Protein AF-A0A955CD86-F1 (afdb_monomer_lite)

pLDDT: mean 89.72, std 8.94, range [63.34, 98.19]

Secondary structure (DSSP, 8-state):
--SB-TTT--B-PPPTTTTHHHHHHHHHHHHHHHHHHHHHHHHTT-S-HHHHHHHHHHHHHHHHHHHTTT-

Structure (mmCIF, N/CA/C/O backbone):
data_AF-A0A955CD86-F1
#
_entry.id   AF-A0A955CD86-F1
#
loop_
_atom_site.group_PDB
_atom_site.id
_atom_site.type_symbol
_atom_site.label_atom_id
_atom_site.label_alt_id
_atom_site.label_comp_id
_atom_site.label_asym_id
_atom_site.label_entity_id
_atom_site.label_seq_id
_atom_site.pdbx_PDB_ins_code
_atom_site.Cartn_x
_atom_site.Cartn_y
_atom_site.Cartn_z
_atom_site.occupancy
_atom_site.B_iso_or_equiv
_atom_site.auth_seq_id
_atom_site.auth_comp_id
_atom_site.auth_asym_id
_atom_site.auth_atom_id
_atom_site.pdbx_PDB_model_num
ATOM 1 N N . MET A 1 1 ? -19.373 -13.188 17.827 1.00 63.34 1 MET A N 1
ATOM 2 C CA . MET A 1 1 ? -19.343 -11.998 18.706 1.00 63.34 1 MET A CA 1
ATOM 3 C C . MET A 1 1 ? -20.594 -12.023 19.554 1.00 63.34 1 MET A C 1
ATOM 5 O O . MET A 1 1 ? -21.676 -12.034 18.984 1.00 63.34 1 MET A O 1
ATOM 9 N N . HIS A 1 2 ? -20.454 -12.100 20.875 1.00 74.25 2 HIS A N 1
ATOM 10 C CA . HIS A 1 2 ? -21.593 -11.921 21.774 1.00 74.25 2 HIS A CA 1
ATOM 11 C C . HIS A 1 2 ? -21.910 -10.424 21.844 1.00 74.25 2 HIS A C 1
ATOM 13 O O . HIS A 1 2 ? -20.984 -9.615 21.836 1.00 74.25 2 HIS A O 1
ATOM 19 N N . ARG A 1 3 ? -23.194 -10.053 21.846 1.00 78.69 3 ARG A N 1
ATOM 20 C CA . ARG A 1 3 ? -23.623 -8.648 21.989 1.00 78.69 3 ARG A CA 1
ATOM 21 C C . ARG A 1 3 ? -23.440 -8.130 23.411 1.00 78.69 3 ARG A C 1
ATOM 23 O O . ARG A 1 3 ? -23.239 -6.939 23.606 1.00 78.69 3 ARG A O 1
ATOM 30 N N . GLU A 1 4 ? -23.468 -9.034 24.378 1.00 85.12 4 GLU A N 1
ATOM 31 C CA . GLU A 1 4 ? -23.453 -8.736 25.801 1.00 85.12 4 GLU A CA 1
ATOM 32 C C . GLU A 1 4 ? -22.622 -9.769 26.564 1.00 85.12 4 GLU A C 1
ATOM 34 O O . GLU A 1 4 ? -22.446 -10.907 26.117 1.00 85.12 4 GLU A O 1
ATOM 39 N N . CYS A 1 5 ? -22.069 -9.364 27.703 1.00 83.56 5 CYS A N 1
ATOM 40 C CA . CYS A 1 5 ? -21.315 -10.260 28.568 1.00 83.56 5 CYS A CA 1
ATOM 41 C C . CYS A 1 5 ? -22.265 -11.231 29.299 1.00 83.56 5 CYS A C 1
ATOM 43 O O . CYS A 1 5 ? -23.129 -10.765 30.040 1.00 83.56 5 CYS A O 1
ATOM 45 N N . PRO A 1 6 ? -22.084 -12.561 29.200 1.00 87.25 6 PRO A N 1
ATOM 46 C CA . PRO A 1 6 ? -22.991 -13.534 29.820 1.00 87.25 6 PRO A CA 1
ATOM 47 C C . PRO A 1 6 ? -22.959 -13.536 31.359 1.00 87.25 6 PRO A C 1
ATOM 49 O O . PRO A 1 6 ? -23.869 -14.064 31.983 1.00 87.25 6 PRO A O 1
ATOM 52 N N . HIS A 1 7 ? -21.933 -12.944 31.982 1.00 88.88 7 HIS A N 1
ATOM 53 C CA . HIS A 1 7 ? -21.809 -12.863 33.443 1.00 88.88 7 HIS A CA 1
ATOM 54 C C . HIS A 1 7 ? -22.408 -11.574 34.035 1.00 88.88 7 HIS A C 1
ATOM 56 O O . HIS A 1 7 ? -22.752 -11.537 35.213 1.00 88.88 7 HIS A O 1
ATOM 62 N N . CYS A 1 8 ? -22.492 -10.485 33.262 1.00 90.81 8 CYS A N 1
ATOM 63 C CA . CYS A 1 8 ? -22.908 -9.177 33.790 1.00 90.81 8 CYS A CA 1
ATOM 64 C C . CYS A 1 8 ? -23.863 -8.375 32.892 1.00 90.81 8 CYS A C 1
ATOM 66 O O . CYS A 1 8 ? -24.223 -7.260 33.254 1.00 90.81 8 CYS A O 1
ATOM 68 N N . GLY A 1 9 ? -24.251 -8.892 31.723 1.00 86.69 9 GLY A N 1
ATOM 69 C CA . GLY A 1 9 ? -25.197 -8.254 30.798 1.00 86.69 9 GLY A CA 1
ATOM 70 C C . GLY A 1 9 ? -24.686 -6.981 30.114 1.00 86.69 9 GLY A C 1
ATOM 71 O O . GLY A 1 9 ? -25.448 -6.294 29.442 1.00 86.69 9 GLY A O 1
ATOM 72 N N . ARG A 1 10 ? -23.405 -6.617 30.276 1.00 82.81 10 ARG A N 1
ATOM 73 C CA . ARG A 1 10 ? -22.867 -5.386 29.678 1.00 82.81 10 ARG A CA 1
ATOM 74 C C . ARG A 1 10 ? -22.755 -5.529 28.160 1.00 82.81 10 ARG A C 1
ATOM 76 O O . ARG A 1 10 ? -22.082 -6.441 27.684 1.00 82.81 10 ARG A O 1
ATOM 83 N N . LEU A 1 11 ? -23.370 -4.596 27.430 1.00 81.94 11 LEU A N 1
ATOM 84 C CA . LEU A 1 11 ? -23.288 -4.488 25.974 1.00 81.94 11 LEU A CA 1
ATOM 85 C C . LEU A 1 11 ? -21.852 -4.179 25.532 1.00 81.94 11 LEU A C 1
ATOM 87 O O . LEU A 1 11 ? -21.207 -3.272 26.063 1.00 81.94 11 LEU A O 1
ATOM 91 N N . PHE A 1 12 ? -21.355 -4.925 24.548 1.00 76.94 12 PHE A N 1
ATOM 92 C CA . PHE A 1 12 ? -20.075 -4.646 23.904 1.00 76.94 12 PHE A CA 1
ATOM 93 C C . PHE A 1 12 ? -20.270 -3.566 22.842 1.00 76.94 12 PHE A C 1
ATOM 95 O O . PHE A 1 12 ? -20.407 -3.866 21.656 1.00 76.94 12 PHE A O 1
ATOM 102 N N . ASP A 1 13 ? -20.312 -2.310 23.278 1.00 72.69 13 ASP A N 1
ATOM 103 C CA . ASP A 1 13 ? -20.401 -1.178 22.365 1.00 72.69 13 ASP A CA 1
ATOM 104 C C . ASP A 1 13 ? -19.002 -0.750 21.906 1.00 72.69 13 ASP A C 1
ATOM 106 O O . ASP A 1 13 ? -18.079 -0.607 22.716 1.00 72.69 13 ASP A O 1
ATOM 110 N N . ARG A 1 14 ? -18.817 -0.573 20.596 1.00 71.06 14 ARG A N 1
ATOM 111 C CA . ARG A 1 14 ? -17.565 -0.022 20.070 1.00 71.06 14 ARG A CA 1
ATOM 112 C C . ARG A 1 14 ? -17.716 1.484 20.048 1.00 71.06 14 ARG A C 1
ATOM 114 O O . ARG A 1 14 ? -18.534 2.003 19.296 1.00 71.06 14 ARG A O 1
ATOM 121 N N . ALA A 1 15 ? -16.895 2.176 20.832 1.00 74.31 15 ALA A N 1
ATOM 122 C CA . ALA A 1 15 ? -16.849 3.629 20.790 1.00 74.31 15 ALA A CA 1
ATOM 123 C C . ALA A 1 15 ? -16.646 4.115 19.340 1.00 74.31 15 ALA A C 1
ATOM 125 O O . ALA A 1 15 ? -15.923 3.464 18.567 1.00 74.31 15 ALA A O 1
ATOM 126 N N . PRO A 1 16 ? -17.258 5.247 18.952 1.00 70.25 16 PRO A N 1
ATOM 127 C CA . PRO A 1 16 ? -17.002 5.840 17.651 1.00 70.25 16 PRO A CA 1
ATOM 128 C C . PRO A 1 16 ? -15.494 6.026 17.489 1.00 70.25 16 PRO A C 1
ATOM 130 O O . PRO A 1 16 ? -14.824 6.602 18.343 1.00 70.25 16 PRO A O 1
ATOM 133 N N . GLY A 1 17 ? -14.951 5.467 16.413 1.00 70.56 17 GLY A N 1
ATOM 134 C CA . GLY A 1 17 ? -13.525 5.549 16.141 1.00 70.56 17 GLY A CA 1
ATOM 135 C C . GLY A 1 17 ? -12.635 4.469 16.745 1.00 70.56 17 GLY A C 1
ATOM 136 O O . GLY A 1 17 ? -11.423 4.542 16.569 1.00 70.56 17 GLY A O 1
ATOM 137 N N . TYR A 1 18 ? -13.203 3.433 17.365 1.00 77.56 18 TYR A N 1
ATOM 138 C CA . TYR A 1 18 ? -12.447 2.301 17.919 1.00 77.56 18 TYR A CA 1
ATOM 139 C C . TYR A 1 18 ? -11.439 1.670 16.932 1.00 77.56 18 TYR A C 1
ATOM 141 O O . TYR A 1 18 ? -10.402 1.173 17.351 1.00 77.56 18 TYR A O 1
ATOM 149 N N . LEU A 1 19 ? -11.719 1.721 15.623 1.00 78.69 19 LEU A N 1
ATOM 150 C CA . LEU A 1 19 ? -10.837 1.217 14.557 1.00 78.69 19 LEU A CA 1
ATOM 151 C C . LEU A 1 19 ? -10.179 2.320 13.712 1.00 78.69 19 LEU A C 1
ATOM 153 O O . LEU A 1 19 ? -9.512 2.011 12.731 1.00 78.69 19 LEU A O 1
ATOM 157 N N . LEU A 1 20 ? -10.365 3.604 14.038 1.00 81.38 20 LEU A N 1
ATOM 158 C CA . LEU A 1 20 ? -9.774 4.682 13.233 1.00 81.38 20 LEU A CA 1
ATOM 159 C C . LEU A 1 20 ? -8.248 4.573 13.239 1.00 81.38 20 LEU A C 1
ATOM 161 O O . LEU A 1 20 ? -7.638 4.633 12.179 1.00 81.38 20 LEU A O 1
ATOM 165 N N . GLY A 1 21 ? -7.643 4.344 14.408 1.00 85.44 21 GLY A N 1
ATOM 166 C CA . GLY A 1 21 ? -6.189 4.223 14.533 1.00 85.44 21 GLY A CA 1
ATOM 167 C C . GLY A 1 21 ? -5.603 3.135 13.631 1.00 85.44 21 GLY A C 1
ATOM 168 O O . GLY A 1 21 ? -4.698 3.413 12.846 1.00 85.44 21 GLY A O 1
ATOM 169 N N . SER A 1 22 ? -6.164 1.924 13.679 1.00 87.56 22 SER A N 1
ATOM 170 C CA . SER A 1 22 ? -5.674 0.792 12.887 1.00 87.56 22 SER A CA 1
ATOM 171 C C . SER A 1 22 ? -5.849 1.013 11.384 1.00 87.56 22 SER A C 1
ATOM 173 O O . SER A 1 22 ? -4.935 0.732 10.608 1.00 87.56 22 SER A O 1
ATOM 175 N N . ILE A 1 23 ? -6.969 1.608 10.963 1.00 90.50 23 ILE A N 1
ATOM 176 C CA . ILE A 1 23 ? -7.209 1.958 9.556 1.00 90.50 23 ILE A CA 1
ATOM 177 C C . ILE A 1 23 ? -6.210 3.018 9.072 1.00 90.50 23 ILE A C 1
ATOM 179 O O . ILE A 1 23 ? -5.623 2.850 8.004 1.00 90.50 23 ILE A O 1
ATOM 183 N N . TYR A 1 24 ? -5.977 4.085 9.846 1.00 91.94 24 TYR A N 1
ATOM 184 C CA . TYR A 1 24 ? -5.045 5.151 9.460 1.00 91.94 24 TYR A CA 1
ATOM 185 C C . TYR A 1 24 ? -3.601 4.657 9.366 1.00 91.94 24 TYR A C 1
ATOM 187 O O . TYR A 1 24 ? -2.907 5.014 8.415 1.00 91.94 24 TYR A O 1
ATOM 195 N N . ILE A 1 25 ? -3.153 3.822 10.309 1.00 93.25 25 ILE A N 1
ATOM 196 C CA . ILE A 1 25 ? -1.806 3.239 10.260 1.00 93.25 25 ILE A CA 1
ATOM 197 C C . ILE A 1 25 ? -1.683 2.312 9.049 1.00 93.25 25 ILE A C 1
ATOM 199 O O . ILE A 1 25 ? -0.722 2.426 8.291 1.0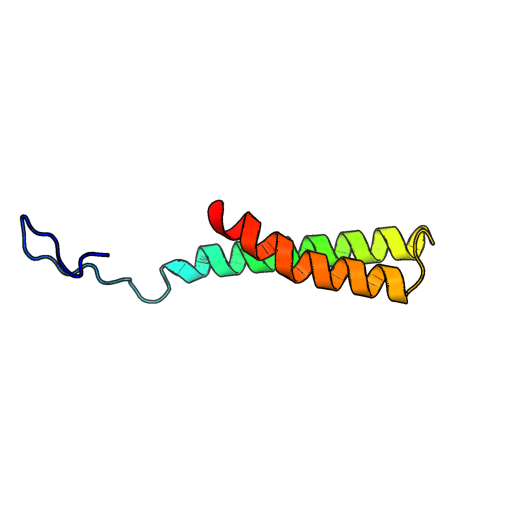0 93.25 25 ILE A O 1
ATOM 203 N N . ASN A 1 26 ? -2.663 1.436 8.823 1.00 94.69 26 ASN A N 1
ATOM 204 C CA . ASN A 1 26 ? -2.646 0.515 7.691 1.00 94.69 26 ASN A CA 1
ATOM 205 C C . ASN A 1 26 ? -2.600 1.262 6.349 1.00 94.69 26 ASN A C 1
ATOM 207 O O . ASN A 1 26 ? -1.722 1.001 5.523 1.00 94.69 26 ASN A O 1
ATOM 211 N N . TYR A 1 27 ? -3.473 2.254 6.172 1.00 94.38 27 TYR A N 1
ATOM 212 C CA . TYR A 1 27 ? -3.489 3.098 4.981 1.00 94.38 27 TYR A CA 1
ATOM 213 C C . TYR A 1 27 ? -2.180 3.879 4.812 1.00 94.38 27 TYR A C 1
ATOM 215 O O . TYR A 1 27 ? -1.589 3.861 3.734 1.00 94.38 27 TYR A O 1
ATOM 223 N N . GLY A 1 28 ? -1.699 4.524 5.879 1.00 96.19 28 GLY A N 1
ATOM 224 C CA . GLY A 1 28 ? -0.485 5.338 5.8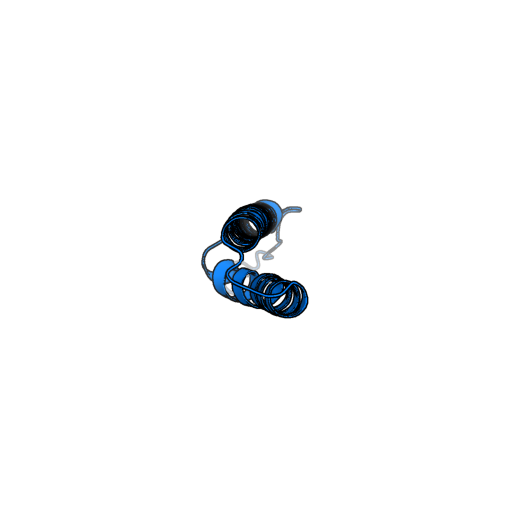52 1.00 96.19 28 GLY A CA 1
ATOM 225 C C . GLY A 1 28 ? 0.757 4.529 5.480 1.00 96.19 28 GLY A C 1
ATOM 226 O O . GLY A 1 28 ? 1.510 4.936 4.597 1.00 96.19 28 GLY A O 1
ATOM 227 N N . VAL A 1 29 ? 0.940 3.355 6.092 1.00 96.62 29 VAL A N 1
ATOM 228 C CA . VAL A 1 29 ? 2.054 2.449 5.773 1.00 96.62 29 VAL A CA 1
ATOM 229 C C . VAL A 1 29 ? 1.944 1.944 4.335 1.00 96.62 29 VAL A C 1
ATOM 231 O O . VAL A 1 29 ? 2.935 1.961 3.607 1.00 96.62 29 VAL A O 1
ATOM 234 N N . THR A 1 30 ? 0.748 1.551 3.892 1.00 97.06 30 THR A N 1
ATOM 235 C CA . THR A 1 30 ? 0.534 1.071 2.516 1.00 97.06 30 THR A CA 1
ATOM 236 C C . THR A 1 30 ? 0.874 2.149 1.491 1.00 97.06 30 THR A C 1
ATOM 238 O O . THR A 1 30 ? 1.629 1.888 0.557 1.00 97.06 30 THR A O 1
ATOM 241 N N . ALA A 1 31 ? 0.366 3.369 1.680 1.00 97.62 31 ALA A N 1
ATOM 242 C CA . ALA A 1 31 ? 0.622 4.488 0.779 1.00 97.62 31 ALA A CA 1
ATOM 243 C C . ALA A 1 31 ? 2.115 4.842 0.727 1.00 97.62 31 ALA A C 1
ATOM 245 O O . ALA A 1 31 ? 2.667 5.021 -0.359 1.00 97.62 31 ALA A O 1
ATOM 246 N N . LEU A 1 32 ? 2.785 4.881 1.885 1.00 98.19 32 LEU A N 1
ATOM 247 C CA . LEU A 1 32 ? 4.221 5.142 1.966 1.00 98.19 32 LEU A CA 1
ATOM 248 C C . LEU A 1 32 ? 5.028 4.091 1.190 1.00 98.19 32 LEU A C 1
ATOM 250 O O . LEU A 1 32 ? 5.897 4.446 0.396 1.00 98.19 32 LEU A O 1
ATOM 254 N N . LEU A 1 33 ? 4.718 2.805 1.382 1.00 97.81 33 LEU A N 1
ATOM 255 C CA . LEU A 1 33 ? 5.397 1.713 0.684 1.00 97.81 33 LEU A CA 1
ATOM 256 C C . LEU A 1 33 ? 5.157 1.762 -0.828 1.00 97.81 33 LEU A C 1
ATOM 258 O O . LEU A 1 33 ? 6.109 1.601 -1.587 1.00 97.81 33 LEU A O 1
ATOM 262 N N . VAL A 1 34 ? 3.929 2.040 -1.277 1.00 98.00 34 VAL A N 1
ATOM 263 C CA . VAL A 1 34 ? 3.612 2.190 -2.709 1.00 98.00 34 VAL A CA 1
ATOM 264 C C . VAL A 1 34 ? 4.437 3.308 -3.344 1.00 98.00 34 VAL A C 1
ATOM 266 O O . VAL A 1 34 ? 5.010 3.104 -4.412 1.00 98.00 34 VAL A O 1
ATOM 269 N N . VAL A 1 35 ? 4.539 4.466 -2.683 1.00 98.06 35 VAL A N 1
ATOM 270 C CA . VAL A 1 35 ? 5.338 5.601 -3.171 1.00 98.06 35 VAL A CA 1
ATOM 271 C C . VAL A 1 35 ? 6.814 5.222 -3.278 1.00 98.06 35 VAL A C 1
ATOM 273 O O . VAL A 1 35 ? 7.428 5.459 -4.319 1.00 98.06 35 VAL A O 1
ATOM 276 N N . ILE A 1 36 ? 7.375 4.599 -2.236 1.00 98.12 36 ILE A N 1
ATOM 277 C CA . ILE A 1 36 ? 8.777 4.158 -2.230 1.00 98.12 36 ILE A CA 1
ATOM 278 C C . ILE A 1 36 ? 9.027 3.175 -3.378 1.00 98.12 36 ILE A C 1
ATOM 280 O O . ILE A 1 36 ? 9.912 3.410 -4.197 1.00 98.12 36 ILE A O 1
ATOM 284 N N . VAL A 1 37 ? 8.219 2.116 -3.486 1.00 96.94 37 VAL A N 1
ATOM 285 C CA . VAL A 1 37 ? 8.380 1.081 -4.519 1.00 96.94 37 VAL A CA 1
ATOM 286 C C . VAL A 1 37 ? 8.231 1.669 -5.921 1.00 96.94 37 VAL A C 1
ATOM 288 O O . VAL A 1 37 ? 9.043 1.356 -6.790 1.00 96.94 37 VAL A O 1
ATOM 291 N N . TYR A 1 38 ? 7.248 2.547 -6.145 1.00 96.94 38 TYR A N 1
ATOM 292 C CA . TYR A 1 38 ? 7.059 3.205 -7.437 1.00 96.94 38 TYR A CA 1
ATOM 293 C C . TYR A 1 38 ? 8.315 3.965 -7.864 1.00 96.94 38 TYR A C 1
ATOM 295 O O . TYR A 1 38 ? 8.846 3.698 -8.940 1.00 96.94 38 TYR A O 1
ATOM 303 N N . PHE A 1 39 ? 8.816 4.877 -7.024 1.00 97.00 39 PHE A N 1
ATOM 304 C CA . PHE A 1 39 ? 9.983 5.683 -7.380 1.00 97.00 39 PHE A CA 1
ATOM 305 C C . PHE A 1 39 ? 11.242 4.828 -7.531 1.00 97.00 39 PHE A C 1
ATOM 307 O O . PHE A 1 39 ? 11.987 5.026 -8.488 1.00 97.00 39 PHE A O 1
ATOM 314 N N . THR A 1 40 ? 11.462 3.845 -6.653 1.00 96.94 40 THR A N 1
ATOM 315 C CA . THR A 1 40 ? 12.604 2.928 -6.775 1.00 96.94 40 THR A CA 1
ATOM 316 C C . THR A 1 40 ? 12.572 2.165 -8.099 1.00 96.94 40 THR A C 1
ATOM 318 O O . THR A 1 40 ? 13.567 2.167 -8.820 1.00 96.94 40 THR A O 1
ATOM 321 N N . CYS A 1 41 ? 11.441 1.554 -8.461 1.00 95.44 41 CYS A N 1
ATOM 322 C CA . CYS A 1 41 ? 11.330 0.797 -9.709 1.00 95.44 41 CYS A CA 1
ATOM 323 C C . CYS A 1 41 ? 11.354 1.691 -10.954 1.00 95.44 41 CYS A C 1
ATOM 325 O O . CYS A 1 41 ? 11.896 1.277 -11.976 1.00 95.44 41 CYS A O 1
ATOM 327 N N . TYR A 1 42 ? 10.789 2.898 -10.867 1.00 93.94 42 TYR A N 1
ATOM 328 C CA . TYR A 1 42 ? 10.772 3.863 -11.962 1.00 93.94 42 TYR A CA 1
ATOM 329 C C . TYR A 1 42 ? 12.183 4.362 -12.294 1.00 93.94 42 TYR A C 1
ATOM 331 O O . TYR A 1 42 ? 12.594 4.292 -13.446 1.00 93.94 42 TYR A O 1
ATOM 339 N N . PHE A 1 43 ? 12.954 4.808 -11.294 1.00 95.56 43 PHE A N 1
ATOM 340 C CA . PHE A 1 43 ? 14.318 5.303 -11.521 1.00 95.56 43 PHE A CA 1
ATOM 341 C C . PHE A 1 43 ? 15.315 4.202 -11.880 1.00 95.56 43 PHE A C 1
ATOM 343 O O . PHE A 1 43 ?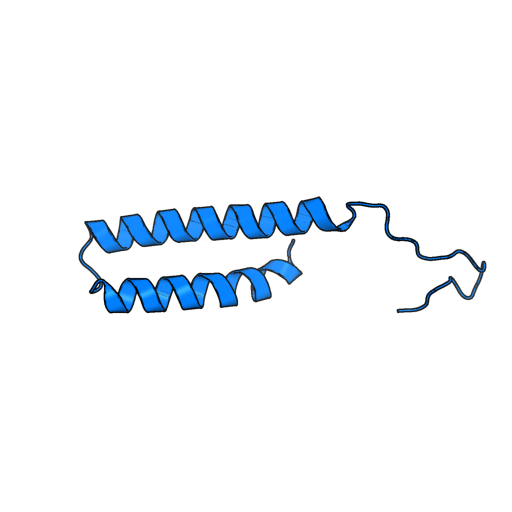 16.306 4.475 -12.548 1.00 95.56 43 PHE A O 1
ATOM 350 N N . ALA A 1 44 ? 15.074 2.973 -11.427 1.00 94.88 44 ALA A N 1
ATOM 351 C CA . ALA A 1 44 ? 15.936 1.846 -11.748 1.00 94.88 44 ALA A CA 1
ATOM 352 C C . ALA A 1 44 ? 15.620 1.204 -13.114 1.00 94.88 44 ALA A C 1
ATOM 354 O O . ALA A 1 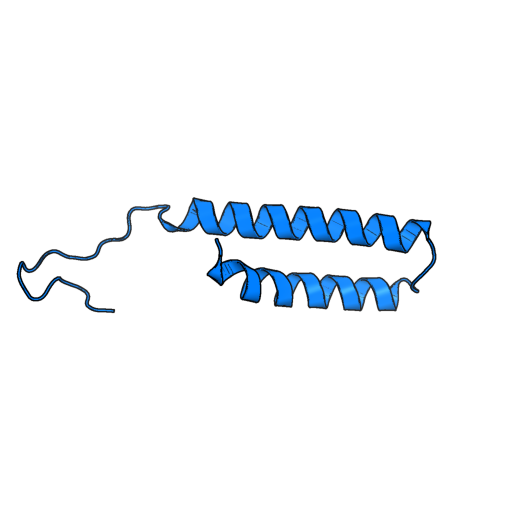44 ? 16.329 0.284 -13.516 1.00 94.88 44 ALA A O 1
ATOM 355 N N . GLU A 1 45 ? 14.552 1.645 -13.794 1.00 92.94 45 GLU A N 1
ATOM 356 C CA . GLU A 1 45 ? 14.047 1.079 -15.058 1.00 92.94 45 GLU A CA 1
ATOM 357 C C . GLU A 1 45 ? 13.870 -0.456 -15.021 1.00 92.94 45 GLU A C 1
ATOM 359 O O . GLU A 1 45 ? 13.967 -1.148 -16.032 1.00 92.94 45 GLU A O 1
ATOM 364 N N . TRP A 1 46 ? 13.595 -1.017 -13.836 1.00 90.12 46 TRP A N 1
ATOM 365 C CA . TRP A 1 46 ? 13.518 -2.470 -13.633 1.00 90.12 46 TRP A CA 1
ATOM 366 C C . TRP A 1 46 ? 12.279 -3.110 -14.255 1.00 90.12 46 TRP A C 1
ATOM 368 O O . TRP A 1 46 ? 12.292 -4.296 -14.582 1.00 90.12 46 TRP A O 1
ATOM 378 N N . LEU A 1 47 ? 11.190 -2.351 -14.366 1.00 92.31 47 LEU A N 1
ATOM 379 C CA . LEU A 1 47 ? 9.894 -2.841 -14.817 1.00 92.31 47 LEU A CA 1
ATOM 380 C C . LEU A 1 47 ? 9.313 -1.909 -15.873 1.00 92.31 47 LEU A C 1
ATOM 382 O O . LEU A 1 47 ? 9.435 -0.688 -15.793 1.00 92.31 47 LEU A O 1
ATOM 386 N N . THR A 1 48 ? 8.589 -2.495 -16.822 1.00 94.31 48 THR A N 1
ATOM 387 C CA . THR A 1 48 ? 7.731 -1.719 -17.724 1.00 94.31 48 THR A CA 1
ATOM 388 C C . THR A 1 48 ? 6.570 -1.088 -16.947 1.00 94.31 48 THR A C 1
ATOM 390 O O . THR A 1 48 ? 6.128 -1.625 -15.928 1.00 94.31 48 THR A O 1
ATOM 393 N N . GLY A 1 49 ? 6.012 0.019 -17.450 1.00 92.94 49 GLY A N 1
ATOM 394 C CA . GLY A 1 49 ? 4.905 0.719 -16.781 1.00 92.94 49 GLY A CA 1
ATOM 395 C C . GLY A 1 49 ? 3.702 -0.182 -16.464 1.00 92.94 49 GLY A C 1
ATOM 396 O O . GLY A 1 49 ? 3.144 -0.104 -15.372 1.00 92.94 49 GLY A O 1
ATOM 397 N N . ASN A 1 50 ? 3.355 -1.108 -17.366 1.00 96.31 50 ASN A N 1
ATOM 398 C CA . ASN A 1 50 ? 2.261 -2.061 -17.147 1.00 96.31 50 ASN A CA 1
ATOM 399 C C . ASN A 1 50 ? 2.571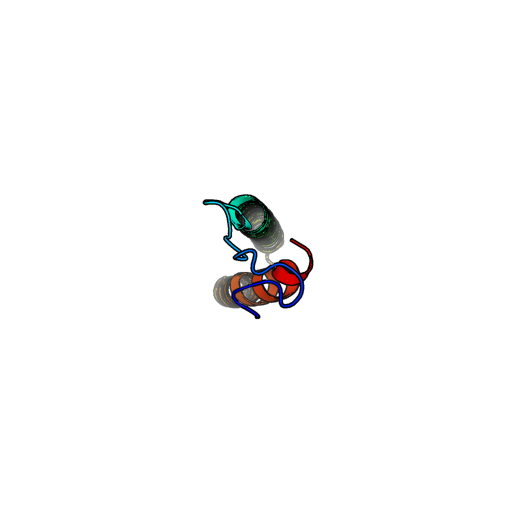 -3.062 -16.025 1.00 96.31 50 ASN A C 1
ATOM 401 O O . ASN A 1 50 ? 1.699 -3.359 -15.211 1.00 96.31 50 ASN A O 1
ATOM 405 N N . GLN A 1 51 ? 3.806 -3.570 -15.956 1.00 96.19 51 GLN A N 1
ATOM 406 C CA . GLN A 1 51 ? 4.217 -4.479 -14.882 1.00 96.19 51 GLN A CA 1
ATOM 407 C C . GLN A 1 51 ? 4.228 -3.766 -13.528 1.00 96.19 51 GLN A C 1
ATOM 409 O O . GLN A 1 51 ? 3.757 -4.330 -12.542 1.00 96.19 51 GLN A O 1
ATOM 414 N N . LEU A 1 52 ? 4.714 -2.522 -13.488 1.00 95.81 52 LEU A N 1
ATOM 415 C CA . LEU A 1 52 ? 4.716 -1.707 -12.276 1.00 95.81 52 LEU A CA 1
ATOM 416 C C . LEU A 1 52 ? 3.288 -1.428 -11.791 1.00 95.81 52 LEU A C 1
ATOM 418 O O . LEU A 1 52 ? 3.009 -1.561 -10.602 1.00 95.81 52 LEU A O 1
ATOM 422 N N . LEU A 1 53 ? 2.370 -1.114 -12.707 1.00 96.25 53 LEU A N 1
ATOM 423 C CA . LEU A 1 53 ? 0.963 -0.898 -12.380 1.00 96.25 53 LEU A CA 1
ATOM 424 C C . LEU A 1 53 ? 0.323 -2.158 -11.787 1.00 96.25 53 LEU A C 1
ATOM 426 O O . LEU A 1 53 ? -0.251 -2.090 -10.703 1.00 96.25 53 LEU A O 1
ATOM 430 N N . VAL A 1 54 ? 0.483 -3.317 -12.435 1.00 97.69 54 VAL A N 1
ATOM 431 C CA . VAL A 1 54 ? -0.048 -4.595 -11.926 1.00 97.69 54 VAL A CA 1
ATOM 432 C C . VAL A 1 54 ? 0.531 -4.930 -10.549 1.00 97.69 54 VAL A C 1
ATOM 434 O O . VAL A 1 54 ? -0.219 -5.309 -9.647 1.00 97.69 54 VAL A O 1
ATOM 437 N N . LEU A 1 55 ? 1.843 -4.749 -10.362 1.00 96.62 55 LEU A N 1
ATOM 438 C CA . LEU A 1 55 ? 2.522 -4.988 -9.089 1.00 96.62 55 LEU A CA 1
ATOM 439 C C . LEU A 1 55 ? 1.958 -4.098 -7.976 1.00 96.62 55 LEU A C 1
ATOM 441 O O . LEU A 1 55 ? 1.595 -4.602 -6.913 1.00 96.62 55 LEU A O 1
ATOM 445 N N . LEU A 1 56 ? 1.861 -2.787 -8.215 1.00 97.38 56 LEU A N 1
ATOM 446 C CA . LEU A 1 56 ? 1.389 -1.836 -7.210 1.00 97.38 56 LEU A CA 1
ATOM 447 C C . LEU A 1 56 ? -0.096 -2.027 -6.900 1.00 97.38 56 LEU A C 1
ATOM 449 O O . LEU A 1 56 ? -0.481 -1.945 -5.734 1.00 97.38 56 LEU A O 1
ATOM 453 N N . THR A 1 57 ? -0.930 -2.339 -7.896 1.00 97.50 57 THR A N 1
ATOM 454 C CA . THR A 1 57 ? -2.344 -2.670 -7.668 1.00 97.50 57 THR A CA 1
ATOM 455 C C . THR A 1 57 ? -2.487 -3.932 -6.819 1.00 97.50 57 THR A C 1
ATOM 457 O O . THR A 1 57 ? -3.219 -3.916 -5.830 1.00 97.50 57 THR A O 1
ATOM 460 N N . ALA A 1 58 ? -1.758 -5.004 -7.145 1.00 97.50 58 ALA A N 1
ATOM 461 C CA . ALA A 1 58 ? -1.780 -6.235 -6.357 1.00 97.50 58 ALA A CA 1
ATOM 462 C C . ALA A 1 58 ? -1.284 -5.999 -4.921 1.00 97.50 58 ALA A C 1
ATOM 464 O O . ALA A 1 58 ? -1.918 -6.444 -3.961 1.00 97.50 58 ALA A O 1
ATOM 465 N N . PHE A 1 59 ? -0.196 -5.242 -4.762 1.00 97.19 59 PHE A N 1
ATOM 466 C CA . PHE A 1 59 ? 0.360 -4.885 -3.459 1.00 97.19 59 PHE A CA 1
ATOM 467 C C . PHE A 1 59 ? -0.627 -4.068 -2.614 1.00 97.19 59 PHE A C 1
ATOM 469 O O . PHE A 1 59 ? -0.841 -4.389 -1.447 1.00 97.19 59 PHE A O 1
ATOM 476 N N . SER A 1 60 ? -1.297 -3.082 -3.218 1.00 96.44 60 SER A N 1
ATOM 477 C CA . SER A 1 60 ? -2.271 -2.201 -2.551 1.00 96.44 60 SER A CA 1
ATOM 478 C C . SER A 1 60 ? -3.503 -2.939 -2.023 1.00 96.44 60 SER A C 1
ATOM 480 O O . SER A 1 60 ? -4.257 -2.383 -1.234 1.00 96.44 60 SER A O 1
ATOM 482 N N . VAL A 1 61 ? -3.721 -4.182 -2.449 1.00 96.12 61 VAL A N 1
ATOM 483 C CA . VAL A 1 61 ? -4.825 -5.034 -1.997 1.00 96.12 61 VAL A CA 1
ATOM 484 C C . VAL A 1 61 ? -4.312 -6.095 -1.020 1.00 96.12 61 VAL A C 1
ATOM 486 O O . VAL A 1 61 ? -4.849 -6.245 0.079 1.00 96.12 61 VAL A O 1
ATOM 489 N N . ALA A 1 62 ? -3.241 -6.804 -1.381 1.00 96.81 62 ALA A N 1
ATOM 490 C CA . ALA A 1 62 ? -2.701 -7.899 -0.580 1.00 96.81 62 ALA A CA 1
ATOM 491 C C . ALA A 1 62 ? -2.061 -7.421 0.734 1.00 96.81 62 ALA A C 1
ATOM 493 O O . ALA A 1 62 ? -2.276 -8.038 1.781 1.00 96.81 62 ALA A O 1
ATOM 494 N N . PHE A 1 63 ? -1.303 -6.320 0.697 1.00 95.88 63 PHE A N 1
ATOM 495 C CA . PHE A 1 63 ? -0.583 -5.830 1.869 1.00 95.88 63 PHE A CA 1
ATOM 496 C C . PHE A 1 63 ? -1.530 -5.329 2.971 1.00 95.88 63 PHE A C 1
ATOM 498 O O . PHE A 1 63 ? -1.401 -5.832 4.086 1.00 95.88 63 PHE A O 1
ATOM 505 N N . PRO A 1 64 ? -2.531 -4.460 2.708 1.00 93.62 64 PRO A N 1
ATOM 506 C CA . PRO A 1 64 ? -3.502 -4.055 3.724 1.00 93.62 64 PRO A CA 1
ATOM 507 C C . PRO A 1 64 ? -4.230 -5.222 4.378 1.00 93.62 64 PRO A C 1
ATOM 509 O O . PRO A 1 64 ? -4.369 -5.231 5.599 1.00 93.62 64 PRO A O 1
ATOM 512 N N . MET A 1 65 ? -4.659 -6.216 3.588 1.00 93.00 65 MET A N 1
ATOM 513 C CA . MET A 1 65 ? -5.368 -7.393 4.100 1.00 93.00 65 MET A CA 1
ATOM 514 C C . MET A 1 65 ? -4.509 -8.212 5.062 1.00 93.00 65 MET A C 1
ATOM 516 O O . MET A 1 65 ? -4.994 -8.646 6.106 1.00 93.00 65 MET A O 1
ATOM 520 N N . TRP A 1 66 ? -3.233 -8.412 4.734 1.00 94.31 66 TRP A N 1
ATOM 521 C CA . TRP A 1 66 ? -2.302 -9.107 5.617 1.00 94.31 66 TRP A CA 1
ATOM 522 C C . TRP A 1 66 ? -1.917 -8.250 6.835 1.00 94.31 66 TRP A C 1
ATOM 524 O O . TRP A 1 66 ? -1.923 -8.739 7.967 1.00 94.31 66 TRP A O 1
ATOM 534 N N . PHE A 1 67 ? -1.644 -6.962 6.619 1.00 92.88 67 PHE A N 1
ATOM 535 C CA . PHE A 1 67 ? -1.195 -6.023 7.645 1.00 92.88 67 PHE A CA 1
ATOM 536 C C . PHE A 1 67 ? -2.296 -5.660 8.651 1.00 92.88 67 PHE A C 1
ATOM 538 O O . PHE A 1 67 ? -1.994 -5.353 9.800 1.00 92.88 67 PHE A O 1
ATOM 545 N N . PHE A 1 68 ? -3.576 -5.780 8.277 1.00 86.62 68 PHE A N 1
ATOM 546 C CA . PHE A 1 68 ? -4.718 -5.551 9.172 1.00 86.62 68 PHE A CA 1
ATOM 547 C C . PHE A 1 68 ? -4.701 -6.456 10.410 1.00 86.62 68 PHE A C 1
ATOM 549 O O . PHE A 1 68 ? -5.307 -6.132 11.421 1.00 86.62 68 PHE A O 1
ATOM 556 N N . ARG A 1 69 ? -3.990 -7.590 10.371 1.00 84.19 69 ARG A N 1
ATOM 557 C CA . ARG A 1 69 ? -3.826 -8.441 11.556 1.00 84.19 69 ARG A CA 1
ATOM 558 C C . ARG A 1 69 ? -2.875 -7.854 12.609 1.00 84.19 69 ARG A C 1
ATOM 560 O O . ARG A 1 69 ? -2.918 -8.288 13.757 1.00 84.19 69 ARG A O 1
ATOM 567 N N . TYR A 1 70 ? -2.012 -6.921 12.220 1.00 80.38 70 TYR A N 1
ATOM 568 C CA . TYR A 1 70 ? -0.997 -6.317 13.086 1.00 80.38 70 TYR A CA 1
ATOM 569 C C . TYR A 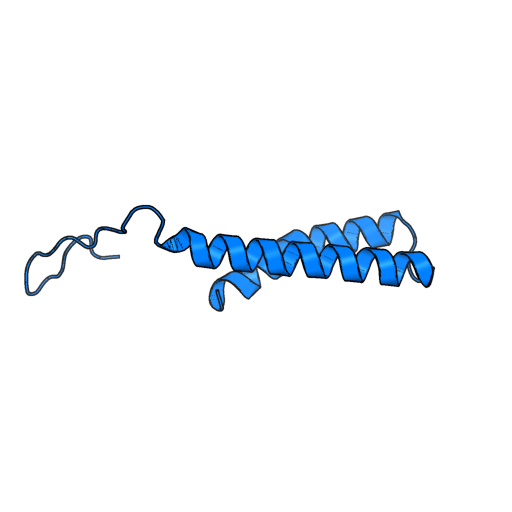1 70 ? -1.318 -4.870 13.484 1.00 80.38 70 TYR A C 1
ATOM 571 O O . TYR A 1 70 ? -0.639 -4.336 14.358 1.00 80.38 70 TYR A O 1
ATOM 579 N N . ALA A 1 71 ? -2.311 -4.249 12.839 1.00 69.12 71 ALA A N 1
ATOM 580 C CA . ALA A 1 71 ? -2.764 -2.880 13.084 1.00 69.12 71 ALA A CA 1
ATOM 581 C C . ALA A 1 71 ? -4.035 -2.866 13.938 1.00 69.12 71 ALA A C 1
ATOM 583 O O . ALA A 1 71 ? -4.113 -2.007 14.843 1.00 69.12 71 ALA A O 1
#

Foldseek 3Di:
DDQADPVPRHGPDQPVCNCVVLVCVLVVVLVVVLVVQLVVCVVVVVDDPVVNVVVSVVSSPVSSVVCSVVD

Radius of gyration: 18.93 Å; chains: 1; bounding box: 41×19×52 Å

Sequence (71 aa):
MHRECPHCGRLFDRAPGYLLGSIYINYGVTALLVVIVYFTCYFAEWLTGNQLLVLLTAFSVAFPMWFFRYA